Protein AF-A0A3C7WHB7-F1 (afdb_monomer)

Radius of gyration: 21.45 Å; Cα contacts (8 Å, |Δi|>4): 84; chains: 1; bounding box: 43×18×61 Å

Mean predicted aligned error: 4.8 Å

Structure (mmCIF, N/CA/C/O backbone):
data_AF-A0A3C7WHB7-F1
#
_entry.id   AF-A0A3C7WHB7-F1
#
loop_
_atom_site.group_PDB
_atom_site.id
_atom_site.type_symbol
_atom_site.label_atom_id
_atom_site.label_alt_id
_atom_site.label_comp_id
_atom_site.label_asym_id
_atom_site.label_entity_id
_atom_site.label_seq_id
_atom_site.pdbx_PDB_ins_code
_atom_site.Cartn_x
_atom_site.Cartn_y
_atom_site.Cartn_z
_atom_site.occupancy
_atom_site.B_iso_or_equiv
_atom_site.auth_seq_id
_atom_site.auth_comp_id
_atom_site.auth_asym_id
_atom_site.auth_atom_id
_atom_site.pdbx_PDB_model_num
ATOM 1 N N . MET A 1 1 ? -20.403 8.149 13.769 1.00 64.44 1 MET A N 1
ATOM 2 C CA . MET A 1 1 ? -19.587 7.064 13.197 1.00 64.44 1 MET A CA 1
ATOM 3 C C . MET A 1 1 ? -18.212 7.229 13.796 1.00 64.44 1 MET A C 1
ATOM 5 O O . MET A 1 1 ? -17.751 8.365 13.835 1.00 64.44 1 MET A O 1
ATOM 9 N N . LEU A 1 2 ? -17.627 6.153 14.318 1.00 69.88 2 LEU A N 1
ATOM 10 C CA . LEU A 1 2 ? -16.311 6.197 14.948 1.00 69.88 2 LEU A CA 1
ATOM 11 C C . LEU A 1 2 ? -15.293 6.802 13.970 1.00 69.88 2 LEU A C 1
ATOM 13 O O . LEU A 1 2 ? -15.230 6.366 12.818 1.00 69.88 2 LEU A O 1
ATOM 17 N N . ASP A 1 3 ? -14.529 7.811 14.396 1.00 79.19 3 ASP A N 1
ATOM 18 C CA . ASP A 1 3 ? -13.489 8.374 13.538 1.00 79.19 3 ASP A CA 1
ATOM 19 C C . ASP A 1 3 ? -12.309 7.396 13.471 1.00 79.19 3 ASP A C 1
ATOM 21 O O . ASP A 1 3 ? -11.587 7.174 14.445 1.00 79.19 3 ASP A O 1
ATOM 25 N N . VAL A 1 4 ? -12.087 6.818 12.288 1.00 81.38 4 VAL A N 1
ATOM 26 C CA . VAL A 1 4 ? -10.965 5.905 12.021 1.00 81.38 4 VAL A CA 1
ATOM 27 C C . VAL A 1 4 ? -9.618 6.564 12.324 1.00 81.38 4 VAL A C 1
ATOM 29 O O . VAL A 1 4 ? -8.656 5.880 12.665 1.00 81.38 4 VAL A O 1
ATOM 32 N N . ARG A 1 5 ? -9.516 7.893 12.225 1.00 83.31 5 ARG A N 1
ATOM 33 C CA . ARG A 1 5 ? -8.291 8.631 12.559 1.00 83.31 5 ARG A CA 1
ATOM 34 C C . ARG A 1 5 ? -7.975 8.555 14.045 1.00 83.31 5 ARG A C 1
ATOM 36 O O . ARG A 1 5 ? -6.811 8.392 14.399 1.00 83.31 5 ARG A O 1
ATOM 43 N N . GLU A 1 6 ? -8.991 8.660 14.892 1.00 83.12 6 GLU A N 1
ATOM 44 C CA . GLU A 1 6 ? -8.843 8.530 16.340 1.00 83.12 6 GLU A CA 1
ATOM 45 C C . GLU A 1 6 ? -8.473 7.093 16.707 1.00 83.12 6 GLU A C 1
ATOM 47 O O . GLU A 1 6 ? -7.516 6.866 17.445 1.00 83.12 6 GLU A O 1
ATOM 52 N N . LEU A 1 7 ? -9.130 6.125 16.065 1.00 85.94 7 LEU A N 1
ATOM 53 C CA . LEU A 1 7 ? -8.837 4.710 16.249 1.00 85.94 7 LEU A CA 1
ATOM 54 C C . LEU A 1 7 ? -7.413 4.331 15.817 1.00 85.94 7 LEU A C 1
ATOM 56 O O . LEU A 1 7 ? -6.766 3.538 16.483 1.00 85.94 7 LEU A O 1
ATOM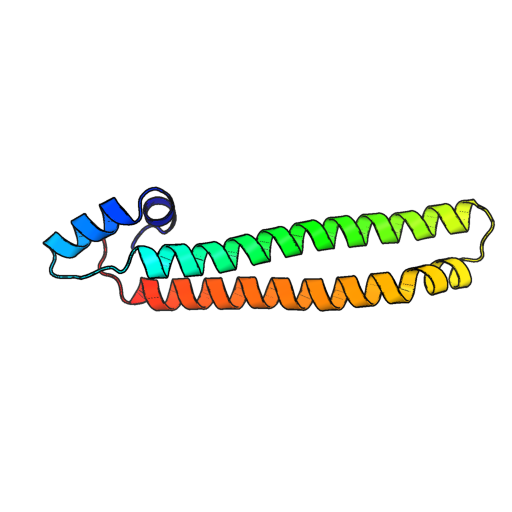 60 N N . ARG A 1 8 ? -6.881 4.925 14.742 1.00 88.69 8 ARG A N 1
ATOM 61 C CA . ARG A 1 8 ? -5.476 4.740 14.327 1.00 88.69 8 ARG A CA 1
ATOM 62 C C . ARG A 1 8 ? -4.473 5.381 15.280 1.00 88.69 8 ARG A C 1
ATOM 64 O O . ARG A 1 8 ? -3.321 4.957 15.309 1.00 88.69 8 ARG A O 1
ATOM 71 N N . LYS A 1 9 ? -4.877 6.428 16.001 1.00 88.94 9 LYS A N 1
ATOM 72 C CA . LYS A 1 9 ? -4.005 7.145 16.933 1.00 88.94 9 LYS A CA 1
ATOM 73 C C . LYS A 1 9 ? -3.844 6.373 18.240 1.00 88.94 9 LYS A C 1
ATOM 75 O O . LYS A 1 9 ? -2.723 6.279 18.729 1.00 88.94 9 LYS A O 1
ATOM 80 N N . ASP A 1 10 ? -4.947 5.863 18.783 1.00 89.00 10 ASP A N 1
ATOM 81 C CA . ASP A 1 10 ? -4.966 5.143 20.058 1.00 89.00 10 ASP A CA 1
ATOM 82 C C . ASP A 1 10 ? -6.096 4.086 20.087 1.00 89.00 10 ASP A C 1
ATOM 84 O O . ASP A 1 10 ? -7.183 4.335 20.623 1.00 89.00 10 ASP A O 1
ATOM 88 N N . PRO A 1 11 ? -5.878 2.909 19.465 1.00 90.06 11 PRO A N 1
ATOM 89 C CA . PRO A 1 11 ? -6.866 1.830 19.446 1.00 90.06 11 PRO A CA 1
ATOM 90 C C . PRO A 1 11 ? -7.262 1.353 20.851 1.00 90.06 11 PRO A C 1
ATOM 92 O O . PRO A 1 11 ? -8.404 0.951 21.075 1.00 90.06 11 PRO A O 1
ATOM 95 N N . GLU A 1 12 ? -6.325 1.397 21.798 1.00 90.50 12 GLU A N 1
ATOM 96 C CA . GLU A 1 12 ? -6.503 1.018 23.196 1.00 90.50 12 GLU A CA 1
ATOM 97 C C . GLU A 1 12 ? -7.472 1.950 23.918 1.00 90.50 12 GLU A C 1
ATOM 99 O O . GLU A 1 12 ? -8.433 1.473 24.525 1.00 90.50 12 GLU A O 1
ATOM 104 N N . ALA A 1 13 ? -7.278 3.267 23.814 1.00 90.12 13 ALA A N 1
ATOM 105 C CA . ALA A 1 13 ? -8.182 4.236 24.430 1.00 90.12 13 ALA A CA 1
ATOM 106 C C . ALA A 1 13 ? -9.616 4.094 23.895 1.00 90.12 13 ALA A C 1
ATOM 108 O O . ALA A 1 13 ? -10.586 4.172 24.658 1.00 90.12 13 ALA A O 1
ATOM 109 N N . VAL A 1 14 ? -9.763 3.822 22.594 1.00 88.56 14 VAL A N 1
ATOM 110 C CA . VAL A 1 14 ? -11.071 3.541 21.990 1.00 88.56 14 VAL A CA 1
ATOM 111 C C . VAL A 1 14 ? -11.660 2.236 22.530 1.00 88.56 14 VAL A C 1
ATOM 113 O O . VAL A 1 14 ? -12.847 2.196 22.865 1.00 88.56 14 VAL A O 1
ATOM 116 N N . ALA A 1 15 ? -10.850 1.185 22.680 1.00 90.81 15 ALA A N 1
ATOM 117 C CA . ALA A 1 15 ? -11.296 -0.081 23.252 1.00 90.81 15 ALA A CA 1
ATOM 118 C C . ALA A 1 15 ? -11.798 0.074 24.695 1.00 90.81 15 ALA A C 1
ATOM 120 O O . ALA A 1 15 ? -12.850 -0.466 25.041 1.00 90.81 15 ALA A O 1
ATOM 121 N N . GLU A 1 16 ? -11.102 0.857 25.522 1.00 90.94 16 GLU A N 1
ATOM 122 C CA . GLU A 1 16 ? -11.530 1.166 26.888 1.00 90.94 16 GLU A CA 1
ATOM 123 C C . GLU A 1 16 ? -12.850 1.945 26.919 1.00 90.94 16 GLU A C 1
ATOM 125 O O . GLU A 1 16 ? -13.747 1.639 27.712 1.00 90.94 16 GLU A O 1
ATOM 130 N N . ALA A 1 17 ? -13.001 2.946 26.048 1.00 88.62 17 ALA A N 1
ATOM 131 C CA . ALA A 1 17 ? -14.222 3.737 25.963 1.00 88.62 17 ALA A CA 1
ATOM 132 C C . ALA A 1 17 ? -15.425 2.895 25.499 1.00 88.62 17 ALA A C 1
ATOM 134 O O . ALA A 1 17 ? -16.530 3.043 26.030 1.00 88.62 17 ALA A O 1
ATOM 135 N N . LEU A 1 18 ? -15.208 1.963 24.569 1.00 89.19 18 LEU A N 1
ATOM 136 C CA . LEU A 1 18 ? -16.219 1.004 24.123 1.00 89.19 18 LEU A CA 1
ATOM 137 C C . LEU A 1 18 ? -16.563 -0.027 25.207 1.00 89.19 18 LEU A C 1
ATOM 139 O O . LEU A 1 18 ? -17.742 -0.346 25.391 1.00 89.19 18 LEU A O 1
ATOM 143 N N . ALA A 1 19 ? -15.581 -0.470 25.997 1.00 91.00 19 ALA A N 1
ATOM 144 C CA . ALA A 1 19 ? -15.803 -1.395 27.107 1.00 91.00 19 ALA A CA 1
ATOM 145 C C . ALA A 1 19 ? -16.739 -0.803 28.174 1.00 91.00 19 ALA A C 1
ATOM 147 O O . ALA A 1 19 ? -17.592 -1.517 28.703 1.00 91.00 19 ALA A O 1
ATOM 148 N N . ARG A 1 20 ? -16.679 0.515 28.425 1.00 89.88 20 ARG A N 1
ATOM 149 C CA . ARG A 1 20 ? -17.634 1.218 29.312 1.00 89.88 20 ARG A CA 1
ATOM 150 C C . ARG A 1 20 ? -19.083 1.153 28.815 1.00 89.88 20 ARG A C 1
ATOM 152 O O . ARG A 1 20 ? -20.002 1.298 29.614 1.00 89.88 20 ARG A O 1
ATOM 159 N N . ARG A 1 21 ? -19.300 0.911 27.517 1.00 86.25 21 ARG A N 1
ATOM 160 C CA . ARG A 1 21 ? -20.623 0.701 26.899 1.00 86.25 21 ARG A CA 1
ATOM 161 C C . ARG A 1 21 ? -21.013 -0.779 26.801 1.00 86.25 21 ARG A C 1
ATOM 163 O O . ARG A 1 21 ? -22.041 -1.088 26.207 1.00 86.25 21 ARG A O 1
ATOM 170 N N . GLY A 1 22 ? -20.203 -1.686 27.351 1.00 89.19 22 GLY A N 1
ATOM 171 C CA . GLY A 1 22 ? -20.407 -3.133 27.249 1.00 89.19 22 GLY A CA 1
ATOM 172 C C . GLY A 1 22 ? -19.989 -3.728 25.901 1.00 89.19 22 GLY A C 1
ATOM 173 O O . GLY A 1 22 ? -20.340 -4.870 25.615 1.00 89.19 22 GLY A O 1
ATOM 174 N N . PHE A 1 23 ? -19.250 -2.983 25.073 1.00 88.88 2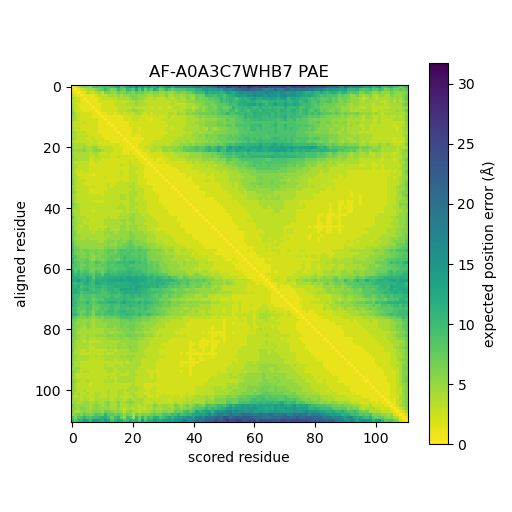3 PHE A N 1
ATOM 175 C CA . PHE A 1 23 ? -18.743 -3.466 23.791 1.00 88.88 23 PHE A CA 1
ATOM 176 C C . PHE A 1 23 ? -17.259 -3.822 23.903 1.00 88.88 23 PHE A C 1
ATOM 178 O O . PHE A 1 23 ? -16.438 -2.985 24.270 1.00 88.88 23 PHE A O 1
ATOM 185 N N . ARG A 1 24 ? -16.893 -5.062 23.564 1.00 89.44 24 ARG A N 1
ATOM 186 C CA . ARG A 1 24 ? -15.489 -5.482 23.506 1.00 89.44 24 ARG A CA 1
ATOM 187 C C . ARG A 1 24 ? -14.938 -5.203 22.111 1.00 89.44 24 ARG A C 1
ATOM 189 O O . ARG A 1 24 ? -15.303 -5.885 21.160 1.00 89.44 24 ARG A O 1
ATOM 196 N N . PHE A 1 25 ? -14.047 -4.225 22.014 1.00 89.94 25 PHE A N 1
ATOM 197 C CA . PHE A 1 25 ? -13.299 -3.945 20.793 1.00 89.94 25 PHE A CA 1
ATOM 198 C C . PHE A 1 25 ? -11.956 -4.679 20.803 1.00 89.94 25 PHE A C 1
ATOM 200 O O . PHE A 1 25 ? -11.259 -4.679 21.818 1.00 89.94 25 PHE A O 1
ATOM 207 N N . ASP A 1 26 ? -11.600 -5.297 19.679 1.00 91.38 26 ASP A N 1
ATOM 208 C CA . ASP A 1 26 ? -10.334 -6.010 19.514 1.00 91.38 26 ASP A CA 1
ATOM 209 C C . ASP A 1 26 ? -9.283 -5.092 18.873 1.00 91.38 26 ASP A C 1
ATOM 211 O O . ASP A 1 26 ? -9.149 -5.003 17.656 1.00 91.38 26 ASP A O 1
ATOM 215 N N . ALA A 1 27 ? -8.533 -4.373 19.704 1.00 91.38 27 ALA A N 1
ATOM 216 C CA . ALA A 1 27 ? -7.497 -3.455 19.234 1.00 91.38 27 ALA A CA 1
ATOM 217 C C . ALA A 1 27 ? -6.370 -4.151 18.445 1.00 91.38 27 ALA A C 1
ATOM 219 O O . ALA A 1 27 ? -5.750 -3.532 17.575 1.00 91.38 27 ALA A O 1
ATOM 220 N N . GLU A 1 28 ? -6.105 -5.430 18.717 1.00 91.75 28 GLU A N 1
ATOM 221 C CA . GLU A 1 28 ? -5.059 -6.193 18.039 1.00 91.75 28 GLU A CA 1
ATOM 222 C C . GLU A 1 28 ? -5.484 -6.564 16.617 1.00 91.75 28 GLU A C 1
ATOM 224 O O . GLU A 1 28 ? -4.736 -6.302 15.671 1.00 91.75 28 GLU A O 1
ATOM 229 N N . ALA A 1 29 ? -6.713 -7.062 16.450 1.00 90.62 29 ALA A N 1
ATOM 230 C CA . ALA A 1 29 ? -7.290 -7.324 15.134 1.00 90.62 29 ALA A CA 1
ATOM 231 C C . ALA A 1 29 ? -7.307 -6.055 14.263 1.00 90.62 29 ALA A C 1
ATOM 233 O O . ALA A 1 29 ? -6.974 -6.104 13.077 1.00 90.62 29 ALA A O 1
ATOM 234 N N . PHE A 1 30 ? -7.59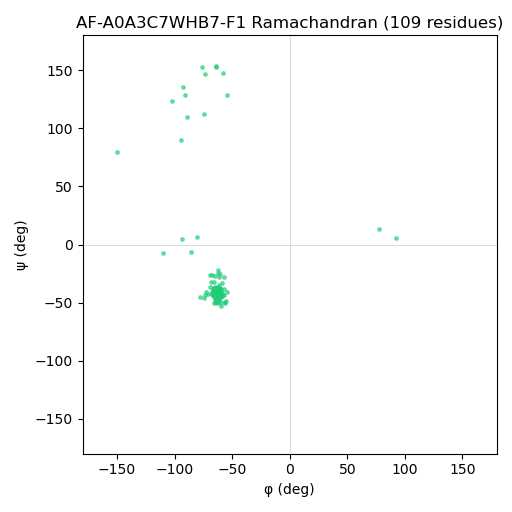8 -4.896 14.866 1.00 92.00 30 PHE A N 1
ATOM 235 C CA . PHE A 1 30 ? -7.544 -3.611 14.169 1.00 92.00 30 PHE A CA 1
ATOM 236 C C . PHE A 1 30 ? -6.153 -3.250 13.685 1.00 92.00 30 PHE A C 1
ATOM 238 O O . PHE A 1 30 ? -5.979 -2.910 12.513 1.00 92.00 30 PHE A O 1
ATOM 245 N N . ARG A 1 31 ? -5.152 -3.350 14.560 1.00 92.25 31 ARG A N 1
ATOM 246 C CA . ARG A 1 31 ? -3.766 -3.075 14.180 1.00 92.25 31 ARG A CA 1
ATOM 247 C C . ARG A 1 31 ? -3.276 -4.001 13.080 1.00 92.25 31 ARG A C 1
ATOM 249 O O . ARG A 1 31 ? -2.586 -3.537 12.177 1.00 92.25 31 ARG A O 1
ATOM 256 N N . ALA A 1 32 ? -3.625 -5.283 13.143 1.00 92.94 32 ALA A N 1
ATOM 257 C CA . ALA A 1 32 ? -3.244 -6.248 12.121 1.00 92.94 32 ALA A CA 1
ATOM 258 C C . ALA A 1 32 ? -3.826 -5.865 10.752 1.00 92.94 32 ALA A C 1
ATOM 260 O O . ALA A 1 32 ? -3.107 -5.851 9.750 1.00 92.94 32 ALA A O 1
ATOM 261 N N . LEU A 1 33 ? -5.106 -5.496 10.711 1.00 92.44 33 LEU A N 1
ATOM 262 C CA . LEU A 1 33 ? -5.786 -5.164 9.467 1.00 92.44 33 LEU A CA 1
ATOM 263 C C . LEU A 1 33 ? -5.358 -3.801 8.895 1.00 92.44 33 LEU A C 1
ATOM 265 O O . LEU A 1 33 ? -5.057 -3.705 7.704 1.00 92.44 33 LEU A O 1
ATOM 269 N N . ASP A 1 34 ? -5.234 -2.761 9.729 1.00 93.38 34 ASP A N 1
ATOM 270 C CA . ASP A 1 34 ? -4.690 -1.468 9.283 1.00 93.38 34 ASP A CA 1
ATOM 271 C C . ASP A 1 34 ? -3.210 -1.582 8.886 1.00 93.38 34 ASP A C 1
ATOM 273 O O . ASP A 1 34 ? -2.772 -0.926 7.939 1.00 93.38 34 ASP A O 1
ATOM 277 N N . GLY A 1 35 ? -2.459 -2.473 9.541 1.00 94.75 35 GLY A N 1
ATOM 278 C CA . GLY A 1 35 ? -1.095 -2.836 9.169 1.00 94.75 35 GLY A CA 1
ATOM 279 C C . GLY A 1 35 ? -1.013 -3.453 7.772 1.00 94.75 35 GLY A C 1
ATOM 280 O O . GLY A 1 35 ? -0.216 -2.987 6.958 1.00 94.75 35 GLY A O 1
ATOM 281 N N . ARG A 1 36 ? -1.872 -4.437 7.460 1.00 94.88 36 ARG A N 1
ATOM 282 C CA . ARG A 1 36 ? -1.986 -5.030 6.111 1.00 94.88 36 ARG A CA 1
ATOM 283 C C . ARG A 1 36 ? -2.300 -3.971 5.058 1.00 94.88 36 ARG A C 1
ATOM 285 O O . ARG A 1 36 ? -1.590 -3.880 4.060 1.00 94.88 36 ARG A O 1
ATOM 292 N N . ARG A 1 37 ? -3.314 -3.136 5.311 1.00 95.56 37 ARG A N 1
ATOM 293 C CA . ARG A 1 37 ? -3.703 -2.037 4.416 1.00 95.56 37 ARG A CA 1
ATOM 294 C C . ARG A 1 37 ? -2.525 -1.096 4.151 1.00 95.56 37 ARG A C 1
ATOM 296 O O . ARG A 1 37 ? -2.209 -0.802 3.004 1.00 95.56 37 ARG A O 1
ATOM 303 N N . ARG A 1 38 ? -1.845 -0.647 5.211 1.00 95.62 38 ARG A N 1
ATOM 304 C CA . ARG A 1 38 ? -0.708 0.276 5.105 1.00 95.62 38 ARG A CA 1
ATOM 305 C C . ARG A 1 38 ? 0.479 -0.345 4.370 1.00 95.62 38 ARG A C 1
ATOM 307 O O . ARG A 1 38 ? 1.138 0.360 3.614 1.00 95.62 38 ARG A O 1
ATOM 314 N N . ALA A 1 39 ? 0.767 -1.624 4.599 1.00 96.62 39 ALA A N 1
ATOM 315 C CA . ALA A 1 39 ? 1.836 -2.324 3.896 1.00 96.62 39 ALA A CA 1
ATOM 316 C C . ALA A 1 39 ? 1.554 -2.392 2.387 1.00 96.62 39 ALA A C 1
ATOM 318 O O . ALA A 1 39 ? 2.427 -2.051 1.595 1.00 96.62 39 ALA A O 1
ATOM 319 N N . ALA A 1 40 ? 0.319 -2.733 2.007 1.00 96.88 40 ALA A N 1
ATOM 320 C CA . ALA A 1 40 ? -0.110 -2.772 0.613 1.00 96.88 40 ALA A CA 1
ATOM 321 C C . ALA A 1 40 ? -0.060 -1.384 -0.059 1.00 96.88 40 ALA A C 1
ATOM 323 O O . ALA A 1 40 ? 0.413 -1.258 -1.189 1.00 96.88 40 ALA A O 1
ATOM 324 N N . ASP A 1 41 ? -0.460 -0.322 0.654 1.00 95.75 41 ASP A N 1
ATOM 325 C CA . ASP A 1 41 ? -0.322 1.056 0.164 1.00 95.75 41 ASP A CA 1
ATOM 326 C C . ASP A 1 41 ? 1.145 1.423 -0.102 1.00 95.75 41 ASP A C 1
ATOM 328 O O . ASP A 1 41 ? 1.461 2.003 -1.141 1.00 95.75 41 ASP A O 1
ATOM 332 N N . ILE A 1 42 ? 2.044 1.102 0.837 1.00 97.50 42 ILE A N 1
ATOM 333 C CA . ILE A 1 42 ? 3.480 1.380 0.702 1.00 97.50 42 ILE A CA 1
ATOM 334 C C . ILE A 1 42 ? 4.049 0.622 -0.499 1.00 97.50 42 ILE A C 1
ATOM 336 O O . ILE A 1 42 ? 4.691 1.244 -1.344 1.00 97.50 42 ILE A O 1
ATOM 340 N N . GLU A 1 43 ? 3.752 -0.674 -0.626 1.00 97.06 43 GLU A N 1
ATOM 341 C CA . GLU A 1 43 ? 4.200 -1.486 -1.761 1.00 97.06 43 GLU A CA 1
ATOM 342 C C . GLU A 1 43 ? 3.698 -0.913 -3.096 1.00 97.06 43 GLU A C 1
ATOM 344 O O . GLU A 1 43 ? 4.472 -0.773 -4.044 1.00 97.06 43 GLU A O 1
ATOM 349 N N . SER A 1 44 ? 2.432 -0.493 -3.171 1.00 97.31 44 SER A N 1
ATOM 350 C CA . SER A 1 44 ? 1.873 0.153 -4.364 1.00 97.31 44 SER A CA 1
ATOM 351 C C . SER A 1 44 ? 2.635 1.436 -4.737 1.00 97.31 44 SER A C 1
ATOM 353 O O . SER A 1 44 ? 2.994 1.641 -5.901 1.00 97.31 44 SER A O 1
ATOM 355 N N . GLN A 1 45 ? 2.962 2.288 -3.756 1.00 97.56 45 GLN A N 1
ATOM 356 C CA . GLN A 1 45 ? 3.747 3.507 -3.998 1.00 97.56 45 GLN A CA 1
ATOM 357 C C . GLN A 1 45 ? 5.177 3.207 -4.468 1.00 97.56 45 GLN A C 1
ATOM 359 O O . GLN A 1 45 ? 5.683 3.878 -5.375 1.00 97.56 45 GLN A O 1
ATOM 364 N N . GLU A 1 46 ? 5.824 2.197 -3.889 1.00 97.56 46 GLU A N 1
ATOM 365 C CA . GLU A 1 46 ? 7.157 1.748 -4.298 1.00 97.56 46 GLU A CA 1
ATOM 366 C C . GLU A 1 46 ? 7.142 1.217 -5.739 1.00 97.56 46 GLU A C 1
ATOM 368 O O . GLU A 1 46 ? 7.935 1.662 -6.573 1.00 97.56 46 GLU A O 1
ATOM 373 N N . LEU A 1 47 ? 6.167 0.373 -6.085 1.00 97.88 47 LEU A N 1
ATOM 374 C CA . LEU A 1 47 ? 5.992 -0.173 -7.434 1.00 97.88 47 LEU A CA 1
ATOM 375 C C . LEU A 1 47 ? 5.703 0.914 -8.477 1.00 97.88 47 LEU A C 1
ATOM 377 O O . LEU A 1 47 ? 6.229 0.866 -9.591 1.00 97.88 47 LEU A O 1
ATOM 381 N N . LEU A 1 48 ? 4.922 1.941 -8.130 1.00 97.25 48 LEU A N 1
ATOM 382 C CA . LEU A 1 48 ? 4.710 3.105 -8.997 1.00 97.25 48 LEU A CA 1
ATOM 383 C C . LEU A 1 48 ? 6.017 3.869 -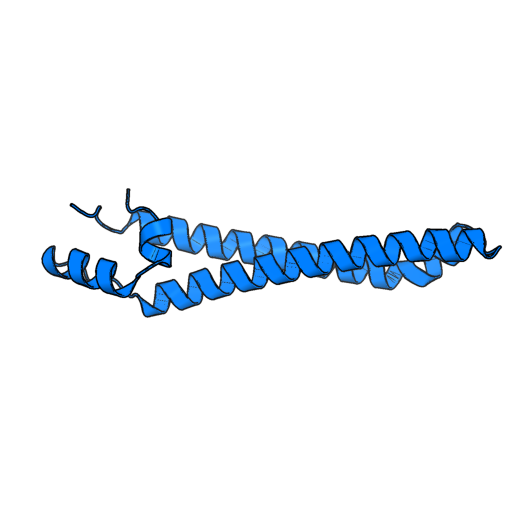9.254 1.00 97.25 48 LEU A C 1
ATOM 385 O O . LEU A 1 48 ? 6.282 4.292 -10.390 1.00 97.25 48 LEU A O 1
ATOM 389 N N . ALA A 1 49 ? 6.854 4.032 -8.226 1.00 97.44 49 ALA A N 1
ATOM 390 C CA . ALA A 1 49 ? 8.165 4.654 -8.367 1.00 97.44 49 ALA A CA 1
ATOM 391 C C . ALA A 1 49 ? 9.095 3.808 -9.254 1.00 97.44 49 ALA A C 1
ATOM 393 O O . ALA A 1 49 ? 9.742 4.349 -10.160 1.00 97.44 49 ALA A O 1
ATOM 394 N N . GLU A 1 50 ? 9.102 2.488 -9.066 1.00 96.25 50 GLU A N 1
ATOM 395 C CA . GLU A 1 50 ? 9.851 1.546 -9.899 1.00 96.25 50 GLU A CA 1
ATOM 396 C C . GLU A 1 50 ? 9.391 1.565 -11.358 1.00 96.25 50 GLU A C 1
ATOM 398 O O . GLU A 1 50 ? 10.222 1.671 -12.264 1.00 96.25 50 GLU A O 1
ATOM 403 N N . ARG A 1 51 ? 8.076 1.556 -11.611 1.00 96.25 51 ARG A N 1
ATOM 404 C CA . ARG A 1 51 ? 7.501 1.648 -12.962 1.00 96.25 51 ARG A CA 1
ATOM 405 C C . ARG A 1 51 ? 7.966 2.914 -13.676 1.00 96.25 51 ARG A C 1
ATOM 407 O O . ARG A 1 51 ? 8.334 2.882 -14.856 1.00 96.25 51 ARG A O 1
ATOM 414 N N . LYS A 1 52 ? 7.981 4.044 -12.963 1.00 96.31 52 LYS A N 1
ATOM 415 C CA . LYS A 1 52 ? 8.458 5.330 -13.488 1.00 96.31 52 LYS A CA 1
ATOM 416 C C . LYS A 1 52 ? 9.959 5.297 -13.774 1.00 96.31 52 LYS A C 1
ATOM 418 O O . LYS A 1 52 ? 10.394 5.867 -14.776 1.00 96.31 52 LYS A O 1
ATOM 423 N N . ALA A 1 53 ? 10.749 4.646 -12.923 1.00 95.69 53 ALA A N 1
ATOM 424 C CA . ALA A 1 53 ? 12.181 4.469 -13.141 1.00 95.69 53 ALA A CA 1
ATOM 425 C C . ALA A 1 53 ? 12.464 3.596 -14.377 1.00 95.69 53 ALA A C 1
ATOM 427 O O . ALA A 1 53 ? 13.230 4.018 -15.242 1.00 95.69 53 ALA A O 1
ATOM 428 N N . ALA A 1 54 ? 11.775 2.460 -14.514 1.00 93.56 54 ALA A N 1
ATOM 429 C CA . ALA A 1 54 ? 11.861 1.576 -15.676 1.00 93.56 54 ALA A CA 1
ATOM 430 C C . ALA A 1 54 ? 11.451 2.293 -16.977 1.00 93.56 54 ALA A C 1
ATOM 432 O O . ALA A 1 54 ? 12.139 2.213 -17.991 1.00 93.56 54 ALA A O 1
ATOM 433 N N . SER A 1 55 ? 10.393 3.107 -16.937 1.00 92.38 55 SER A N 1
ATOM 434 C CA . SER A 1 55 ? 9.977 3.909 -18.098 1.00 92.38 55 SER A CA 1
ATOM 435 C C . SER A 1 55 ? 11.040 4.935 -18.519 1.00 92.38 55 SER A C 1
ATOM 437 O O . SER A 1 55 ? 11.255 5.165 -19.708 1.00 92.38 55 SER A O 1
ATOM 439 N N . LYS A 1 56 ? 11.747 5.545 -17.556 1.00 95.06 56 LYS A N 1
ATOM 440 C CA . LYS A 1 56 ? 12.871 6.453 -17.847 1.00 95.06 56 LYS A CA 1
ATOM 441 C C . LYS A 1 56 ? 14.076 5.717 -18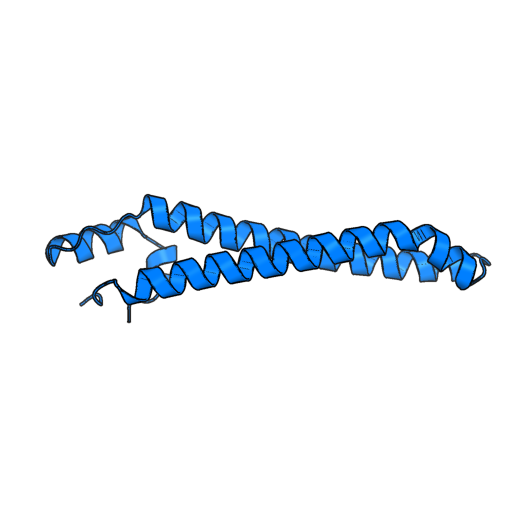.431 1.00 95.06 56 LYS A C 1
ATOM 443 O O . LYS A 1 56 ? 14.805 6.305 -19.227 1.00 95.06 56 LYS A O 1
ATOM 448 N N . GLU A 1 57 ? 14.304 4.469 -18.032 1.00 94.00 57 GLU A N 1
ATOM 449 C CA . GLU A 1 57 ? 15.382 3.629 -18.561 1.00 94.00 57 GLU A CA 1
ATOM 450 C C . GLU A 1 57 ? 15.225 3.397 -20.067 1.00 94.00 57 GLU A C 1
ATOM 452 O O . GLU A 1 57 ? 16.196 3.560 -20.801 1.00 94.00 57 GLU A O 1
ATOM 457 N N . ILE A 1 58 ? 13.996 3.168 -20.543 1.00 93.44 58 ILE A N 1
ATOM 458 C CA . ILE A 1 58 ? 13.696 3.069 -21.982 1.00 93.44 58 ILE A CA 1
ATOM 459 C C . ILE A 1 58 ? 14.163 4.332 -22.714 1.00 93.44 58 ILE A C 1
ATOM 461 O O . ILE A 1 58 ? 14.879 4.243 -23.707 1.00 93.44 58 ILE A O 1
ATOM 465 N N . GLY A 1 59 ? 13.825 5.519 -22.199 1.00 93.44 59 GLY A N 1
ATOM 466 C CA . GLY A 1 59 ? 14.257 6.786 -22.797 1.00 93.44 59 GLY A CA 1
ATOM 467 C C . GLY A 1 59 ? 15.782 6.942 -22.846 1.00 93.44 59 GLY A C 1
ATOM 468 O O . GLY A 1 59 ? 16.317 7.433 -23.837 1.00 93.44 59 GLY A O 1
ATOM 469 N N . LYS A 1 60 ? 16.495 6.477 -21.811 1.00 95.38 60 LYS A N 1
ATOM 470 C CA . LYS A 1 60 ? 17.967 6.471 -21.791 1.00 95.38 60 LYS A CA 1
ATOM 471 C C . LYS A 1 60 ? 18.553 5.515 -22.829 1.00 95.38 60 LYS A C 1
ATOM 473 O O . LYS A 1 60 ? 19.514 5.883 -23.495 1.00 95.38 60 LYS A O 1
ATOM 478 N N . LEU A 1 61 ? 17.984 4.318 -22.975 1.00 94.12 61 LEU A N 1
ATOM 479 C CA . LEU A 1 61 ? 18.421 3.331 -23.967 1.00 94.12 61 LEU A CA 1
ATOM 480 C C . LEU A 1 61 ? 18.232 3.861 -25.392 1.00 94.12 61 LEU A C 1
ATOM 482 O O . LEU A 1 61 ? 19.162 3.801 -26.194 1.00 94.12 61 LEU A O 1
ATOM 486 N N . VAL A 1 62 ? 17.070 4.456 -25.675 1.00 94.88 62 VAL A N 1
ATOM 487 C CA . VAL A 1 62 ? 16.780 5.083 -26.973 1.00 94.88 62 VAL A CA 1
ATOM 488 C C . VAL A 1 62 ? 17.722 6.259 -27.243 1.00 94.88 62 VAL A C 1
ATOM 490 O O . VAL A 1 62 ? 18.297 6.356 -28.323 1.00 94.88 62 VAL A O 1
ATOM 493 N N . GLY A 1 63 ? 17.960 7.118 -26.246 1.00 95.31 63 GLY A N 1
ATOM 494 C CA . GLY A 1 63 ? 18.938 8.207 -26.352 1.00 95.31 63 GLY A CA 1
ATOM 495 C C . GLY A 1 63 ? 20.382 7.726 -26.559 1.00 95.31 63 GLY A C 1
ATOM 496 O O . GLY A 1 63 ? 21.187 8.446 -27.139 1.00 95.31 63 GLY A O 1
ATOM 497 N N . GLY A 1 64 ? 20.698 6.501 -26.129 1.00 94.31 64 GLY A N 1
ATOM 498 C CA . GLY A 1 64 ? 21.973 5.821 -26.371 1.00 94.31 64 GLY A CA 1
ATOM 499 C C . GLY A 1 64 ? 22.099 5.169 -27.753 1.00 94.31 64 GLY A C 1
ATOM 500 O O . GLY A 1 64 ? 23.081 4.472 -27.993 1.00 94.31 64 GLY A O 1
ATOM 501 N N . GLY A 1 65 ? 21.126 5.369 -28.649 1.00 92.94 65 GLY A N 1
ATOM 502 C CA . GLY A 1 65 ? 21.146 4.855 -30.021 1.00 92.94 65 GLY A CA 1
ATOM 503 C C . GLY A 1 65 ? 20.469 3.495 -30.209 1.00 92.94 65 GLY A C 1
ATOM 504 O O . GLY A 1 65 ? 20.518 2.949 -31.309 1.00 92.94 65 GLY A O 1
ATOM 505 N N . MET A 1 66 ? 19.829 2.944 -29.172 1.00 94.44 66 MET A N 1
ATOM 506 C CA . MET A 1 66 ? 19.003 1.742 -29.305 1.00 94.44 66 MET A CA 1
ATOM 507 C C . MET A 1 66 ? 17.682 2.074 -30.009 1.00 94.44 66 MET A C 1
ATOM 509 O O . MET A 1 66 ? 17.122 3.156 -29.820 1.00 94.44 66 MET A O 1
ATOM 513 N N . SER A 1 67 ? 17.152 1.136 -30.797 1.00 95.44 67 SER A N 1
ATOM 514 C CA . SER A 1 67 ? 15.806 1.289 -31.348 1.00 95.44 67 SER A CA 1
ATOM 515 C C . SER A 1 67 ? 14.764 1.316 -30.220 1.00 95.44 67 SER A C 1
ATOM 517 O O . SER A 1 67 ? 14.970 0.767 -29.134 1.00 95.44 67 SER A O 1
ATOM 519 N N . VAL A 1 68 ? 13.625 1.968 -30.465 1.00 91.75 68 VAL A N 1
ATOM 520 C CA . VAL A 1 68 ? 12.532 2.042 -29.480 1.00 91.75 68 VAL A CA 1
ATOM 521 C C . VAL A 1 68 ? 12.007 0.651 -29.127 1.00 91.75 68 VAL A C 1
ATOM 523 O O . VAL A 1 68 ? 11.701 0.396 -27.962 1.00 91.75 68 VAL A O 1
ATOM 526 N N . ASP A 1 69 ? 11.925 -0.242 -30.110 1.00 93.31 69 ASP A N 1
ATOM 527 C CA . ASP A 1 69 ? 11.371 -1.582 -29.929 1.00 93.31 69 ASP A CA 1
ATOM 528 C C . ASP A 1 69 ? 12.321 -2.481 -29.130 1.00 93.31 69 ASP A C 1
ATOM 530 O O . ASP A 1 69 ? 11.876 -3.139 -28.190 1.00 93.31 69 ASP A O 1
ATOM 534 N N . ASP A 1 70 ? 13.631 -2.414 -29.387 1.00 93.44 70 ASP A N 1
ATOM 535 C CA . ASP A 1 70 ? 14.632 -3.169 -28.618 1.00 93.44 70 ASP A CA 1
ATOM 536 C C . ASP A 1 70 ? 14.729 -2.670 -27.170 1.00 93.44 70 ASP A C 1
ATOM 538 O O . ASP A 1 70 ? 14.801 -3.461 -26.224 1.00 93.44 70 ASP A O 1
ATOM 542 N N . ALA A 1 71 ? 14.683 -1.347 -26.974 1.00 92.50 71 ALA A N 1
ATOM 543 C CA . ALA A 1 71 ? 14.705 -0.743 -25.646 1.00 92.50 71 ALA A CA 1
ATOM 544 C C . ALA A 1 71 ? 13.470 -1.138 -24.826 1.00 92.50 71 ALA A C 1
ATOM 546 O O . ALA A 1 71 ? 13.587 -1.435 -23.636 1.00 92.50 71 ALA A O 1
ATOM 547 N N . LYS A 1 72 ? 12.290 -1.175 -25.458 1.00 91.62 72 LYS A N 1
ATOM 548 C CA . LYS A 1 72 ? 11.063 -1.674 -24.829 1.00 91.62 72 LYS A CA 1
ATOM 549 C C . LYS A 1 72 ? 11.170 -3.157 -24.516 1.00 91.62 72 LYS A C 1
ATOM 551 O O . LYS A 1 72 ? 10.909 -3.521 -23.376 1.00 91.62 72 LYS A O 1
ATOM 556 N N . ALA A 1 73 ? 11.586 -3.990 -25.471 1.00 94.06 73 ALA A N 1
ATOM 557 C CA . ALA A 1 73 ? 11.718 -5.433 -25.280 1.00 94.06 73 ALA A CA 1
ATOM 558 C C . ALA A 1 73 ? 12.605 -5.769 -24.071 1.00 94.06 73 ALA A C 1
ATOM 560 O O . ALA A 1 73 ? 12.237 -6.608 -23.252 1.00 94.06 73 ALA A O 1
ATOM 561 N N . LYS A 1 74 ? 13.708 -5.032 -23.889 1.00 92.12 74 LYS A N 1
ATOM 562 C CA . LYS A 1 74 ? 14.647 -5.217 -22.774 1.00 92.12 74 LYS A CA 1
ATOM 563 C C . LYS A 1 74 ? 14.059 -4.917 -21.388 1.00 92.12 74 LYS A C 1
ATOM 565 O O . LYS A 1 74 ? 14.539 -5.457 -20.397 1.00 92.12 74 LYS A O 1
ATOM 570 N N . VAL A 1 75 ? 13.047 -4.051 -21.305 1.00 93.62 75 VAL A N 1
ATOM 571 C CA . VAL A 1 75 ? 12.428 -3.624 -20.034 1.00 93.62 75 VAL A CA 1
ATOM 572 C C . VAL A 1 75 ? 11.002 -4.185 -19.879 1.00 93.62 75 VAL A C 1
ATOM 574 O O . VAL A 1 75 ? 10.400 -4.070 -18.812 1.00 93.62 75 VAL A O 1
ATOM 577 N N . ASN A 1 76 ? 10.458 -4.827 -20.918 1.00 93.19 76 ASN A N 1
ATOM 578 C CA . ASN A 1 76 ? 9.062 -5.252 -20.989 1.00 93.19 76 ASN A CA 1
ATOM 579 C C . ASN A 1 76 ? 8.691 -6.255 -19.891 1.00 93.19 76 ASN A C 1
ATOM 581 O O . ASN A 1 76 ? 7.703 -6.047 -19.194 1.00 93.19 76 ASN A O 1
ATOM 585 N N . GLU A 1 77 ? 9.506 -7.294 -19.686 1.00 93.25 77 GLU A N 1
ATOM 586 C CA . GLU A 1 77 ? 9.266 -8.305 -18.643 1.00 93.25 77 GLU A CA 1
ATOM 587 C C . GLU A 1 77 ? 9.213 -7.673 -17.247 1.00 93.25 77 GLU A C 1
ATOM 589 O O . GLU A 1 77 ? 8.322 -7.964 -16.450 1.00 93.25 77 GLU A O 1
ATOM 594 N N . ARG A 1 78 ? 10.119 -6.726 -16.972 1.00 94.00 78 ARG A N 1
ATOM 595 C CA . ARG A 1 78 ? 10.133 -5.986 -15.707 1.00 94.00 78 ARG A CA 1
ATOM 596 C C . ARG A 1 78 ? 8.877 -5.129 -15.542 1.00 94.00 78 ARG A C 1
ATOM 598 O O . ARG A 1 78 ? 8.311 -5.091 -14.455 1.00 94.00 78 ARG A O 1
ATOM 605 N N . LEU A 1 79 ? 8.448 -4.427 -16.592 1.00 95.25 79 LEU A N 1
ATOM 606 C CA . LEU A 1 79 ? 7.232 -3.607 -16.552 1.00 95.25 79 LEU A CA 1
ATOM 607 C C . LEU A 1 79 ? 5.969 -4.451 -16.365 1.00 95.25 79 LEU A C 1
ATOM 609 O O . LEU A 1 79 ? 5.074 -4.010 -15.647 1.00 95.25 79 LEU A O 1
ATOM 613 N N . ALA A 1 80 ? 5.913 -5.638 -16.971 1.00 96.00 80 ALA A N 1
ATOM 614 C CA . ALA A 1 80 ? 4.818 -6.583 -16.788 1.00 96.00 80 ALA A CA 1
ATOM 615 C C . ALA A 1 80 ? 4.741 -7.059 -15.331 1.00 96.00 80 ALA A C 1
ATOM 617 O O . ALA A 1 80 ? 3.702 -6.892 -14.699 1.00 96.00 80 ALA A O 1
ATOM 618 N N . LEU A 1 81 ? 5.862 -7.516 -14.758 1.00 96.25 81 LEU A N 1
ATOM 619 C CA . LEU A 1 81 ? 5.919 -7.951 -13.359 1.00 96.25 81 LEU A CA 1
ATOM 620 C C . LEU A 1 81 ? 5.551 -6.825 -12.380 1.00 96.25 81 LEU A C 1
ATOM 622 O O . LEU A 1 81 ? 4.833 -7.052 -11.410 1.00 96.25 81 LEU A O 1
ATOM 626 N N . ILE A 1 82 ? 6.031 -5.599 -12.624 1.00 97.06 82 ILE A N 1
ATOM 627 C CA . ILE A 1 82 ? 5.652 -4.437 -11.807 1.00 97.06 82 ILE A CA 1
ATOM 628 C C . ILE A 1 82 ? 4.146 -4.170 -11.918 1.00 97.06 82 ILE A C 1
ATOM 630 O O . ILE A 1 82 ? 3.526 -3.839 -10.913 1.00 97.06 82 ILE A O 1
ATOM 634 N N . GLY A 1 83 ? 3.565 -4.309 -13.113 1.00 96.56 83 GLY A N 1
ATOM 635 C CA . GLY A 1 83 ? 2.125 -4.173 -13.333 1.00 96.56 83 GLY A CA 1
ATOM 636 C C . GLY A 1 83 ? 1.319 -5.18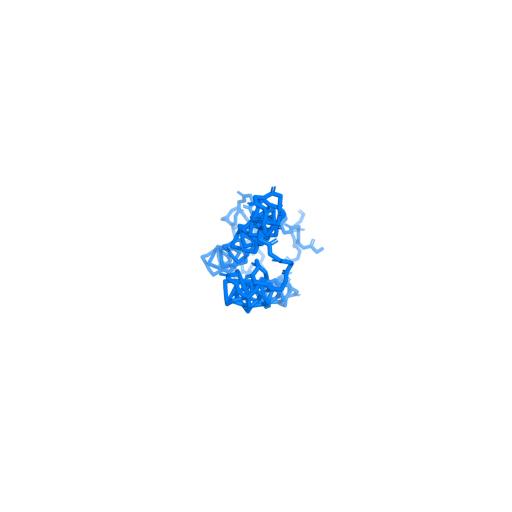1 -12.518 1.00 96.56 83 GLY A C 1
ATOM 637 O O . GLY A 1 83 ? 0.478 -4.775 -11.726 1.00 96.56 83 GLY A O 1
ATOM 638 N N . GLU A 1 84 ? 1.644 -6.469 -12.629 1.00 97.69 84 GLU A N 1
ATOM 639 C CA . GLU A 1 84 ? 0.962 -7.540 -11.889 1.00 97.69 84 GLU A CA 1
ATOM 640 C C . GLU A 1 84 ? 1.047 -7.341 -10.370 1.00 97.69 84 GLU A C 1
ATOM 642 O O . GLU A 1 84 ? 0.047 -7.452 -9.657 1.00 97.69 84 GLU A O 1
ATOM 647 N N . ARG A 1 85 ? 2.235 -6.991 -9.860 1.00 97.44 85 ARG A N 1
ATOM 648 C CA . ARG A 1 85 ? 2.422 -6.703 -8.431 1.00 97.44 85 ARG A CA 1
ATOM 649 C C . ARG A 1 85 ? 1.650 -5.465 -7.989 1.00 97.44 85 ARG A C 1
ATOM 651 O O . ARG A 1 85 ? 1.121 -5.449 -6.882 1.00 97.44 85 ARG A O 1
ATOM 658 N N . LEU A 1 86 ? 1.583 -4.436 -8.832 1.00 97.75 86 LEU A N 1
ATOM 659 C CA . LEU A 1 86 ? 0.872 -3.200 -8.517 1.00 97.75 86 LEU A CA 1
ATOM 660 C C . LEU A 1 86 ? -0.634 -3.448 -8.428 1.00 97.75 86 LEU A C 1
ATOM 662 O O . LEU A 1 86 ? -1.275 -2.949 -7.502 1.00 97.75 86 LEU A O 1
ATOM 666 N N . ASP A 1 87 ? -1.177 -4.238 -9.351 1.00 97.31 87 ASP A N 1
ATOM 667 C CA . ASP A 1 87 ? -2.582 -4.636 -9.340 1.00 97.31 87 ASP A CA 1
ATOM 668 C C . ASP A 1 87 ? -2.884 -5.454 -8.076 1.00 97.31 87 ASP A C 1
ATOM 670 O O . ASP A 1 87 ? -3.815 -5.131 -7.338 1.00 97.31 87 ASP A O 1
ATOM 674 N N . SER A 1 88 ? -2.027 -6.427 -7.742 1.00 97.50 88 SER A N 1
ATOM 675 C CA . SER A 1 88 ? -2.161 -7.222 -6.515 1.00 97.50 88 SER A CA 1
ATOM 676 C C . SER A 1 88 ? -2.095 -6.375 -5.240 1.00 97.50 88 SER A C 1
ATOM 678 O O . SER A 1 88 ? -2.896 -6.587 -4.332 1.00 97.50 88 SER A O 1
ATOM 680 N N . ALA A 1 89 ? -1.157 -5.428 -5.144 1.00 96.56 89 ALA A N 1
ATOM 681 C CA . ALA A 1 89 ? -1.029 -4.552 -3.980 1.00 96.56 89 ALA A CA 1
ATOM 682 C C . ALA A 1 89 ? -2.238 -3.612 -3.852 1.00 96.56 89 ALA A C 1
ATOM 684 O O . ALA A 1 89 ? -2.730 -3.363 -2.752 1.00 96.56 89 ALA A O 1
ATOM 685 N N . THR A 1 90 ? -2.755 -3.125 -4.980 1.00 95.62 90 THR A N 1
ATOM 686 C CA . THR A 1 90 ? -3.932 -2.249 -5.010 1.00 95.62 90 THR A CA 1
ATOM 687 C C . THR A 1 90 ? -5.188 -2.989 -4.552 1.00 95.62 90 THR A C 1
ATOM 689 O O . THR A 1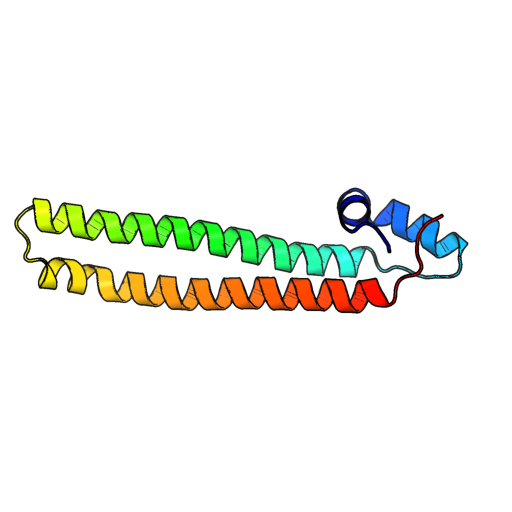 90 ? -5.936 -2.463 -3.726 1.00 95.62 90 THR A O 1
ATOM 692 N N . GLU A 1 91 ? -5.404 -4.219 -5.023 1.00 97.19 91 GLU A N 1
ATOM 693 C CA . GLU A 1 91 ? -6.530 -5.037 -4.563 1.00 97.19 91 GLU A CA 1
ATOM 694 C C . GLU A 1 91 ? -6.373 -5.438 -3.090 1.00 97.19 91 GLU A C 1
ATOM 696 O O . GLU A 1 91 ? -7.324 -5.292 -2.328 1.00 97.19 91 GLU A O 1
ATOM 701 N N . ALA A 1 92 ? -5.169 -5.791 -2.625 1.00 95.06 92 ALA A N 1
ATOM 702 C CA . ALA A 1 92 ? -4.932 -6.080 -1.207 1.00 95.06 92 ALA A CA 1
ATOM 703 C C . ALA A 1 92 ? -5.233 -4.875 -0.291 1.00 95.06 92 ALA A C 1
ATOM 705 O O . ALA A 1 92 ? -5.815 -5.034 0.786 1.00 95.06 92 ALA A O 1
ATOM 706 N N . ALA A 1 93 ? -4.868 -3.658 -0.712 1.00 94.56 93 ALA A N 1
ATOM 707 C CA . ALA A 1 93 ? -5.205 -2.434 0.013 1.00 94.56 93 ALA A CA 1
ATOM 708 C C . ALA A 1 93 ? -6.725 -2.200 0.049 1.00 94.56 93 ALA A C 1
ATOM 710 O O . ALA A 1 93 ? -7.276 -1.836 1.092 1.00 94.56 93 ALA A O 1
ATOM 711 N N . ARG A 1 94 ? -7.407 -2.443 -1.076 1.00 95.50 94 ARG A N 1
ATOM 712 C CA . ARG A 1 94 ? -8.861 -2.309 -1.210 1.00 95.50 94 ARG A CA 1
ATOM 713 C C . ARG A 1 94 ? -9.616 -3.307 -0.338 1.00 95.50 94 ARG A C 1
ATOM 715 O O . ARG A 1 94 ? -10.549 -2.909 0.354 1.00 95.50 94 ARG A O 1
ATOM 722 N N . GLU A 1 95 ? -9.206 -4.569 -0.351 1.00 96.06 95 GLU A N 1
ATOM 723 C CA . GLU A 1 95 ? -9.779 -5.629 0.478 1.00 96.06 95 GLU A CA 1
ATOM 724 C C . GLU A 1 95 ? -9.614 -5.301 1.961 1.00 96.06 95 GLU A C 1
ATOM 726 O O . GLU A 1 95 ? -10.603 -5.256 2.688 1.00 96.06 95 GLU A O 1
ATOM 731 N N . ALA A 1 96 ? -8.398 -4.955 2.400 1.00 93.62 96 ALA A N 1
ATOM 732 C CA . ALA A 1 96 ? -8.145 -4.609 3.797 1.00 93.62 96 ALA A CA 1
ATOM 733 C C . ALA A 1 96 ? -8.939 -3.367 4.248 1.00 93.62 96 ALA A C 1
ATOM 735 O O . ALA A 1 96 ? -9.424 -3.312 5.379 1.00 93.62 96 ALA A O 1
ATOM 736 N N . GLN A 1 97 ? -9.108 -2.375 3.369 1.00 92.12 97 GLN A N 1
ATOM 737 C CA . GLN A 1 97 ? -9.951 -1.210 3.638 1.00 92.12 97 GLN A CA 1
ATOM 738 C C . GLN A 1 97 ? -11.437 -1.592 3.735 1.00 92.12 97 GLN A C 1
ATOM 740 O O . GLN A 1 97 ? -12.119 -1.127 4.646 1.00 92.12 97 GLN A O 1
ATOM 745 N N . GLY A 1 98 ? -11.932 -2.458 2.848 1.00 93.06 98 GLY A N 1
ATOM 746 C CA . GLY A 1 98 ? -13.308 -2.958 2.893 1.00 93.06 98 GLY A CA 1
ATOM 747 C C . GLY A 1 98 ? -13.592 -3.793 4.144 1.00 93.06 98 GLY A C 1
ATOM 748 O O . GLY A 1 98 ? -14.627 -3.608 4.783 1.00 93.06 98 GLY A O 1
ATOM 749 N N . GLU A 1 99 ? -12.654 -4.656 4.543 1.00 91.94 99 GLU A N 1
ATOM 750 C CA . GLU A 1 99 ? -12.712 -5.408 5.802 1.00 91.94 99 GLU A CA 1
ATOM 751 C C . GLU A 1 99 ? -12.783 -4.451 7.012 1.00 91.94 99 GLU A C 1
ATOM 753 O O . GLU A 1 99 ? -13.611 -4.649 7.905 1.00 91.94 99 GLU A O 1
ATOM 758 N N . LEU A 1 100 ? -11.976 -3.376 7.024 1.00 90.56 100 LEU A N 1
ATOM 759 C CA . LEU A 1 100 ? -12.010 -2.357 8.082 1.00 90.56 100 LEU A CA 1
ATOM 760 C C . LEU A 1 100 ? -13.365 -1.653 8.135 1.00 90.56 100 LEU A C 1
ATOM 762 O O . LEU A 1 100 ? -13.941 -1.513 9.209 1.00 90.56 100 LEU A O 1
ATOM 766 N N . GLU A 1 101 ? -13.882 -1.207 6.992 1.00 89.31 101 GLU A N 1
ATOM 767 C CA . GLU A 1 101 ? -15.164 -0.502 6.912 1.00 89.31 101 GLU A CA 1
ATOM 768 C C . GLU A 1 101 ? -16.331 -1.379 7.370 1.00 89.31 101 GLU A C 1
ATOM 770 O O . GLU A 1 101 ? -17.148 -0.939 8.182 1.00 89.31 101 GLU A O 1
ATOM 775 N N . ALA A 1 102 ? -16.381 -2.630 6.906 1.00 89.44 102 ALA A N 1
ATOM 776 C CA . ALA A 1 102 ? -17.411 -3.588 7.293 1.00 89.44 102 ALA A CA 1
ATOM 777 C C . ALA A 1 102 ? -17.385 -3.869 8.800 1.00 89.44 102 ALA A C 1
ATOM 779 O O . ALA A 1 102 ? -18.432 -3.934 9.446 1.00 89.44 102 ALA A O 1
ATOM 780 N N . TRP A 1 103 ? -16.192 -3.995 9.376 1.00 87.38 103 TRP A N 1
ATOM 781 C CA . TRP A 1 103 ? -16.051 -4.240 10.800 1.00 87.38 103 TRP A CA 1
ATOM 782 C C . TRP A 1 103 ? -16.426 -3.017 11.642 1.00 87.38 103 TRP A C 1
ATOM 784 O O . TRP A 1 103 ? -17.172 -3.139 12.615 1.00 87.38 103 TRP A O 1
ATOM 794 N N . LEU A 1 104 ? -15.994 -1.822 11.232 1.00 86.12 104 LEU A N 1
ATOM 795 C CA . LEU A 1 104 ? -16.302 -0.566 11.917 1.00 86.12 104 LEU A CA 1
ATOM 796 C C . LEU A 1 104 ? -17.781 -0.180 11.831 1.00 86.12 104 LEU A C 1
ATOM 798 O O . LEU A 1 104 ? -18.287 0.470 12.745 1.00 86.12 104 LEU A O 1
ATOM 802 N N . ALA A 1 105 ? -18.497 -0.620 10.794 1.00 86.31 105 ALA A N 1
ATOM 803 C CA . ALA A 1 105 ? -19.945 -0.441 10.693 1.00 86.31 105 ALA A CA 1
ATOM 804 C C . ALA A 1 105 ? -20.713 -1.126 11.843 1.00 86.31 105 ALA A C 1
ATOM 806 O O . ALA A 1 105 ? -21.806 -0.685 12.197 1.00 86.31 105 ALA A O 1
ATOM 807 N N . GLY A 1 106 ? -20.139 -2.173 12.447 1.00 84.56 106 GLY A N 1
ATOM 808 C CA . GLY A 1 106 ? -20.695 -2.860 13.615 1.00 84.56 106 GLY A CA 1
ATOM 809 C C . GLY A 1 106 ? -20.321 -2.239 14.966 1.00 84.56 106 GLY A C 1
ATOM 810 O O . GLY A 1 106 ? -20.825 -2.685 15.997 1.00 84.56 106 GLY A O 1
ATOM 811 N N . VAL A 1 107 ? -19.441 -1.231 14.993 1.00 84.88 107 VAL A N 1
ATOM 812 C CA . VAL A 1 107 ? -18.918 -0.650 16.236 1.00 84.88 107 VAL A CA 1
ATOM 813 C C . VAL A 1 107 ? -19.796 0.527 16.695 1.00 84.88 107 VAL A C 1
ATOM 815 O O . VAL A 1 107 ? -20.059 1.447 15.914 1.00 84.88 107 VAL A O 1
ATOM 818 N N . PRO A 1 108 ? -20.248 0.556 17.967 1.00 82.31 108 PRO A N 1
ATOM 819 C CA . PRO A 1 108 ? -20.977 1.695 18.522 1.00 82.31 108 PRO A CA 1
ATOM 820 C C . PRO A 1 108 ? -20.168 2.997 18.433 1.00 82.31 108 PRO A C 1
ATOM 822 O O . PRO A 1 108 ? -18.949 2.993 18.576 1.00 82.31 108 PRO A O 1
ATOM 825 N N . ASN A 1 109 ? -20.835 4.142 18.253 1.00 75.81 109 ASN A N 1
ATOM 826 C CA . ASN A 1 109 ? -20.144 5.438 18.253 1.00 75.81 109 ASN A CA 1
ATOM 827 C C . ASN A 1 109 ? -19.513 5.740 19.628 1.00 75.81 109 ASN A C 1
ATOM 829 O O . ASN A 1 109 ? -20.045 5.301 20.648 1.00 75.81 109 ASN A O 1
ATOM 833 N N . LEU A 1 110 ? -18.438 6.528 19.685 1.00 66.00 110 LEU A N 1
ATOM 834 C CA . LEU A 1 110 ? -17.947 7.081 20.957 1.00 66.00 110 LEU A CA 1
ATOM 835 C C . LEU A 1 110 ? -18.834 8.258 21.423 1.00 66.00 110 LEU A C 1
ATOM 837 O O . LEU A 1 110 ? -19.512 8.852 20.575 1.00 66.00 110 LEU A O 1
ATOM 841 N N . PRO A 1 111 ? -18.925 8.531 22.743 1.00 60.12 111 PRO A N 1
ATOM 842 C CA . PRO 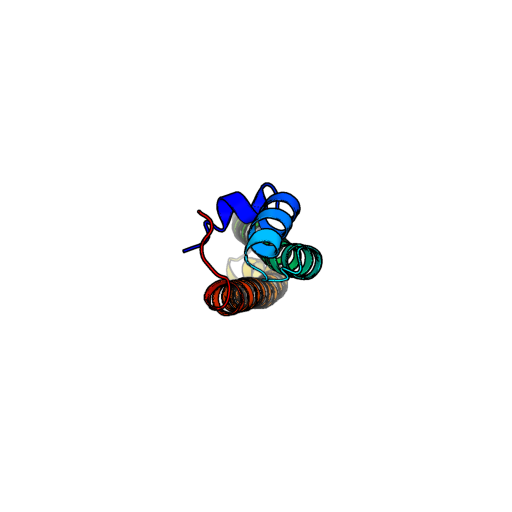A 1 111 ? -19.577 9.729 23.281 1.00 60.12 111 PRO A CA 1
ATOM 843 C C . PRO A 1 111 ? -18.861 11.021 22.881 1.00 60.12 111 PRO A C 1
ATOM 845 O O . PRO A 1 111 ? -17.614 10.992 22.804 1.00 60.12 111 PRO A O 1
#

Nearest PDB structures (foldseek):
  6he3-assembly1_A  TM=9.257E-01  e=1.128E-05  Pseudomonas aeruginosa
  6hdz-assembly1_A  TM=9.266E-01  e=1.352E-05  Pseudomonas aeruginosa
  6r1o-assembly1_A-2  TM=8.909E-01  e=8.339E-06  Escherichia coli
  6r1m-assembly1_A  TM=9.010E-01  e=1.944E-05  Escherichia coli
  6r1m-assembly1_B  TM=8.842E-01  e=2.629E-05  Escherichia coli

pLDDT: mean 91.48, std 6.68, range [60.12, 97.88]

Secondary structure (DSSP, 8-state):
---HHHHHH-HHHHHHHHHTTT----HHHHHHHHHHHHHHHHHHHHHHHHHHHHHHHHHHHHHTT--HHHHHHHHHHHHHHHHHHHHHHHHHHHHHHHHHHHHHTTSPPP-

Foldseek 3Di:
DADVVVCVVCVPVVQVLLVVVVDHDDNPVVCVLVVQLVVLVVLLVVLVVVLVVLVVQLVVCVVVVD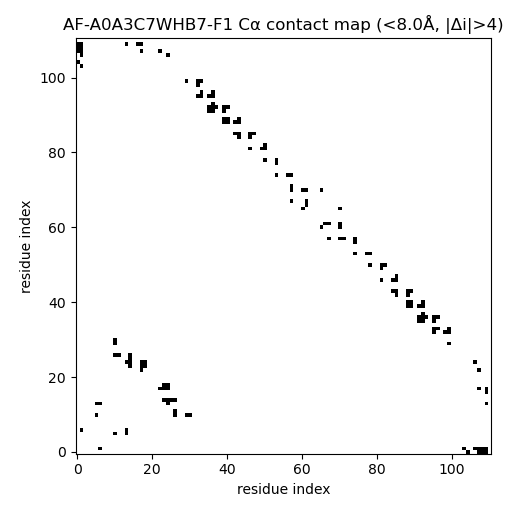DSVVSCVVSVVVNVVSVVSNVVSVVSNVVSVVVVVVVVVPGDYGD

Sequence (111 aa):
MLDVRELRKDPEAVAEALARRGFRFDAEAFRALDGRRRAADIESQELLAERKAASKEIGKLVGGGMSVDDAKAKVNERLALIGERLDSATEAAREAQGELEAWLAGVPNLP

Solvent-accessible surface area (backbone atoms only — not comparable to full-atom values): 5970 Å² total; per-residue (Å²): 119,64,57,64,68,56,44,72,73,41,36,62,64,49,26,55,59,36,42,78,73,76,39,88,55,62,46,64,65,47,51,53,40,54,46,50,21,52,50,21,48,51,51,31,55,51,35,54,51,49,50,54,51,56,57,50,47,33,54,52,39,34,75,70,72,42,53,69,65,60,27,42,59,76,44,41,67,61,51,50,53,43,47,55,52,32,53,52,22,49,50,49,23,49,50,32,47,50,54,50,52,62,54,52,72,75,49,77,60,77,134